Protein AF-A0A3Q9FS59-F1 (afdb_monomer_lite)

Structure (mmCIF, N/CA/C/O backbone):
data_AF-A0A3Q9FS59-F1
#
_entry.id   AF-A0A3Q9FS59-F1
#
loop_
_atom_site.group_PDB
_atom_site.id
_atom_site.type_symbol
_atom_site.label_atom_id
_atom_site.label_alt_id
_atom_site.label_comp_id
_atom_site.label_asym_id
_atom_site.label_entity_id
_atom_site.label_seq_id
_atom_site.pdbx_PDB_ins_code
_atom_site.Cartn_x
_atom_site.Cartn_y
_atom_site.Cartn_z
_atom_site.occupancy
_atom_site.B_iso_or_equiv
_atom_site.auth_seq_id
_atom_site.auth_comp_id
_atom_site.auth_asym_id
_atom_site.auth_atom_id
_atom_site.pdbx_PDB_model_num
ATOM 1 N N . MET A 1 1 ? 11.703 2.596 -19.951 1.00 87.88 1 MET A N 1
ATOM 2 C CA . MET A 1 1 ? 10.574 1.692 -19.677 1.00 87.88 1 MET A CA 1
ATOM 3 C C . MET A 1 1 ? 9.688 2.228 -18.560 1.00 87.88 1 MET A C 1
ATOM 5 O O . MET A 1 1 ? 10.182 2.861 -17.625 1.00 87.88 1 MET A O 1
ATOM 9 N N . LEU A 1 2 ? 8.379 2.002 -18.688 1.00 93.12 2 LEU A N 1
ATOM 10 C CA . LEU A 1 2 ? 7.389 2.261 -17.644 1.00 93.12 2 LEU A CA 1
ATOM 11 C C . LEU A 1 2 ? 7.151 0.981 -16.842 1.00 93.12 2 LEU A C 1
ATOM 13 O O . LEU A 1 2 ? 7.122 -0.116 -17.397 1.00 93.12 2 LEU A O 1
ATOM 17 N N . TYR A 1 3 ? 6.966 1.135 -15.539 1.00 94.44 3 TYR A N 1
ATOM 18 C CA . TYR A 1 3 ? 6.683 0.052 -14.611 1.00 94.44 3 TYR A CA 1
ATOM 19 C C . TYR A 1 3 ? 5.550 0.453 -13.678 1.00 94.44 3 TYR A C 1
ATOM 21 O O . TYR A 1 3 ? 5.513 1.589 -13.206 1.00 94.44 3 TYR A O 1
ATOM 29 N N . GLY A 1 4 ? 4.645 -0.472 -13.385 1.00 95.19 4 GLY A N 1
ATOM 30 C CA . GLY A 1 4 ? 3.735 -0.353 -12.254 1.00 95.19 4 GLY A CA 1
ATOM 31 C C . GLY A 1 4 ? 4.301 -1.137 -11.081 1.00 95.19 4 GLY A C 1
ATOM 32 O O . GLY A 1 4 ? 4.468 -2.347 -11.187 1.00 95.19 4 GLY A O 1
ATOM 33 N N . VAL A 1 5 ? 4.609 -0.457 -9.977 1.00 97.56 5 VAL A N 1
ATOM 34 C CA . VAL A 1 5 ? 5.099 -1.091 -8.746 1.00 97.56 5 VAL A CA 1
ATOM 35 C C . VAL A 1 5 ? 3.990 -1.106 -7.711 1.00 97.56 5 VAL A C 1
ATOM 37 O O . VAL A 1 5 ? 3.460 -0.057 -7.338 1.00 97.56 5 VAL A O 1
ATOM 40 N N . LYS A 1 6 ? 3.640 -2.299 -7.242 1.00 97.38 6 LYS A N 1
ATOM 41 C CA . LYS A 1 6 ? 2.613 -2.522 -6.236 1.00 97.38 6 LYS A CA 1
ATOM 42 C C . LYS A 1 6 ? 3.213 -2.401 -4.837 1.00 97.38 6 LYS A C 1
ATOM 44 O O . LYS A 1 6 ? 4.045 -3.207 -4.432 1.00 97.38 6 LYS A O 1
ATOM 49 N N . ASN A 1 7 ? 2.735 -1.421 -4.089 1.00 98.00 7 ASN A N 1
ATOM 50 C CA . ASN A 1 7 ? 3.149 -1.095 -2.735 1.00 98.00 7 ASN A CA 1
ATOM 51 C C . ASN A 1 7 ? 2.047 -1.446 -1.740 1.00 98.00 7 ASN A C 1
ATOM 53 O O . ASN A 1 7 ? 0.868 -1.198 -2.000 1.00 98.00 7 ASN A O 1
ATOM 57 N N . ILE A 1 8 ? 2.450 -1.958 -0.582 1.00 98.31 8 ILE A N 1
ATOM 58 C CA . ILE A 1 8 ? 1.574 -2.197 0.557 1.00 98.31 8 ILE A CA 1
ATOM 59 C C . ILE A 1 8 ? 1.854 -1.163 1.639 1.00 98.31 8 ILE A C 1
ATOM 61 O O . ILE A 1 8 ? 2.993 -0.984 2.080 1.00 98.31 8 ILE A O 1
ATOM 65 N N . TYR A 1 9 ? 0.790 -0.531 2.120 1.00 98.44 9 TYR A N 1
ATOM 66 C CA . TYR A 1 9 ? 0.836 0.385 3.252 1.00 98.44 9 TYR A CA 1
ATOM 67 C C . TYR A 1 9 ? -0.053 -0.108 4.382 1.00 98.44 9 TYR A C 1
ATOM 69 O O . TYR A 1 9 ? -1.061 -0.774 4.155 1.00 98.44 9 TYR A O 1
ATOM 77 N N . ARG A 1 10 ? 0.304 0.250 5.615 1.00 98.19 10 ARG A N 1
ATOM 78 C CA . ARG A 1 10 ? -0.504 0.010 6.809 1.00 98.19 10 ARG A CA 1
ATOM 79 C C . ARG A 1 10 ? -0.993 1.321 7.387 1.00 98.19 10 ARG A C 1
ATOM 81 O O . ARG A 1 10 ? -0.206 2.243 7.601 1.00 98.19 10 ARG A O 1
ATOM 88 N N . PHE A 1 11 ? -2.267 1.324 7.746 1.00 97.69 11 PHE A N 1
ATOM 89 C CA . PHE A 1 11 ? -2.887 2.328 8.590 1.00 97.69 11 PHE A CA 1
ATOM 90 C C . PHE A 1 11 ? -3.071 1.744 9.986 1.00 97.69 11 PHE A C 1
ATOM 92 O O . PHE A 1 11 ? -3.708 0.703 10.163 1.00 97.69 11 PHE A O 1
ATOM 99 N N . SER A 1 12 ? -2.506 2.415 10.984 1.00 96.06 12 SER A N 1
ATOM 100 C CA . SER A 1 12 ? -2.705 2.083 12.396 1.00 96.06 12 SER A CA 1
ATOM 101 C C . SER A 1 12 ? -3.144 3.313 13.170 1.00 96.06 12 SER A C 1
ATOM 103 O O . SER A 1 12 ? -2.565 4.386 12.992 1.00 96.06 12 SER A O 1
ATOM 105 N N . VAL A 1 13 ? -4.130 3.139 14.045 1.00 97.12 13 VAL A N 1
ATOM 106 C CA . VAL A 1 13 ? -4.660 4.203 14.901 1.00 97.12 13 VAL A CA 1
ATOM 107 C C . VAL A 1 13 ? -4.091 4.061 16.312 1.00 97.12 13 VAL A C 1
ATOM 109 O O . VAL A 1 13 ? -4.099 2.973 16.884 1.00 97.12 13 VAL A O 1
ATOM 112 N N . GLU A 1 14 ? -3.596 5.161 16.870 1.00 95.25 14 GLU A N 1
ATOM 113 C CA . GLU A 1 14 ? -3.051 5.252 18.223 1.00 95.25 14 GLU A CA 1
ATOM 114 C C . GLU A 1 14 ? -3.791 6.315 19.045 1.00 95.25 14 GLU A C 1
ATOM 116 O O . GLU A 1 14 ? -4.198 7.359 18.529 1.00 95.25 14 GLU A O 1
ATOM 121 N N . GLY A 1 15 ? -3.904 6.065 20.351 1.00 94.81 15 GLY A N 1
ATOM 122 C CA . GLY A 1 15 ? -4.593 6.942 21.297 1.00 94.81 15 GLY A CA 1
ATOM 123 C C . GLY A 1 15 ? -6.061 6.574 21.508 1.00 94.81 15 GLY A C 1
ATOM 124 O O . GLY A 1 15 ? -6.640 5.771 20.776 1.00 94.81 15 GLY A O 1
ATOM 125 N N . GLU A 1 16 ? -6.659 7.160 22.541 1.00 95.44 16 GLU A N 1
ATOM 126 C CA . GLU A 1 16 ? -8.083 6.998 22.841 1.00 95.44 16 GLU A CA 1
ATOM 127 C C . GLU A 1 16 ? -8.916 7.981 22.005 1.00 95.44 16 GLU A C 1
ATOM 129 O O . GLU A 1 16 ? -8.499 9.131 21.845 1.00 95.44 16 GLU A O 1
ATOM 134 N N . PRO A 1 17 ? -10.083 7.567 21.480 1.00 96.81 17 PRO A N 1
ATOM 135 C CA . PRO A 1 17 ? -10.976 8.475 20.773 1.00 96.81 17 PRO A CA 1
ATOM 136 C C . PRO A 1 17 ? -11.600 9.498 21.727 1.00 96.81 17 PRO A C 1
ATOM 138 O O . PRO A 1 17 ? -11.886 9.205 22.895 1.00 96.81 17 PRO A O 1
ATOM 141 N N . ASP A 1 18 ? -11.904 10.683 21.206 1.00 97.12 18 ASP A N 1
ATOM 142 C CA . ASP A 1 18 ? -12.794 11.614 21.888 1.00 97.12 18 ASP A CA 1
ATOM 143 C C . ASP A 1 18 ? -14.205 11.013 21.949 1.00 97.12 18 ASP A C 1
ATOM 145 O O . ASP A 1 18 ? -14.869 10.807 20.932 1.00 97.12 18 ASP A O 1
ATOM 149 N N . LYS A 1 19 ? -14.684 10.752 23.170 1.00 95.56 19 LYS A N 1
ATOM 150 C CA . LYS A 1 19 ? -15.990 10.126 23.426 1.00 95.56 19 LYS A CA 1
ATOM 151 C C . LYS A 1 19 ? -17.170 10.927 22.882 1.00 95.56 19 LYS A C 1
ATOM 153 O O . LYS A 1 19 ? -18.240 10.356 22.706 1.00 95.56 19 LYS A O 1
ATOM 158 N N .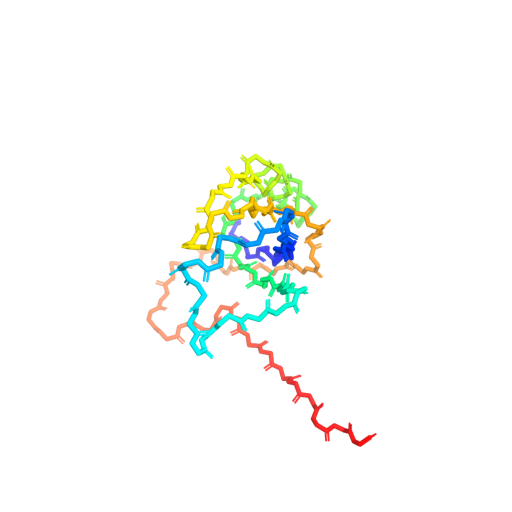 THR A 1 20 ? -16.996 12.226 22.657 1.00 97.38 20 THR A N 1
ATOM 159 C CA . THR A 1 20 ? -18.036 13.098 22.099 1.00 97.38 20 THR A CA 1
ATOM 160 C C . THR A 1 20 ? -18.123 13.023 20.575 1.00 97.38 20 THR A C 1
ATOM 162 O O . THR A 1 20 ? -19.143 13.415 20.016 1.00 97.38 20 THR A O 1
ATOM 165 N N . LEU A 1 21 ? -17.086 12.489 19.918 1.00 96.38 21 LEU A N 1
ATOM 166 C CA . LEU A 1 21 ? -16.988 12.348 18.462 1.00 96.38 21 LEU A CA 1
ATOM 167 C C . LEU A 1 21 ? -17.329 10.931 17.975 1.00 96.38 21 LEU A C 1
ATOM 169 O O . LEU A 1 21 ? -17.382 10.697 16.772 1.00 96.38 21 LEU A O 1
ATOM 173 N N . ILE A 1 22 ? -17.543 9.979 18.890 1.00 96.44 22 ILE A N 1
ATOM 174 C CA . ILE A 1 22 ? -17.885 8.593 18.548 1.00 96.44 22 ILE A CA 1
ATOM 175 C C . ILE A 1 22 ? -19.292 8.533 17.946 1.00 96.44 22 ILE A C 1
ATOM 177 O O . ILE A 1 22 ? -20.263 8.975 18.562 1.00 96.44 22 ILE A O 1
ATOM 181 N N . ASP A 1 23 ? -19.397 7.901 16.780 1.00 96.19 23 ASP A N 1
ATOM 182 C CA . ASP A 1 23 ? -20.653 7.628 16.087 1.00 96.19 23 ASP A CA 1
ATOM 183 C C . ASP A 1 23 ? -20.773 6.140 15.693 1.00 96.19 23 ASP A C 1
ATOM 185 O O . ASP A 1 23 ? -20.033 5.281 16.182 1.00 96.19 23 ASP A O 1
ATOM 189 N N . SER A 1 24 ? -21.737 5.811 14.827 1.00 96.38 24 SER A N 1
ATOM 190 C CA . SER A 1 24 ? -21.987 4.438 14.369 1.00 96.38 24 SER A CA 1
ATOM 191 C C . SER A 1 24 ? -20.886 3.842 13.484 1.00 96.38 24 SER A C 1
ATOM 193 O O . SER A 1 24 ? -20.902 2.636 13.261 1.00 96.38 24 SER A O 1
ATOM 195 N N . ASN A 1 25 ? -19.968 4.659 12.963 1.00 95.00 25 ASN A N 1
ATOM 196 C CA . ASN A 1 25 ? -18.868 4.246 12.089 1.00 95.00 25 ASN A CA 1
ATOM 197 C C . ASN A 1 25 ? -17.551 4.049 12.857 1.00 95.00 25 ASN A C 1
ATOM 199 O O . ASN A 1 25 ? -16.522 3.746 12.253 1.00 95.00 25 ASN A O 1
ATOM 203 N N . TYR A 1 26 ? -17.542 4.265 14.175 1.00 95.25 26 TYR A N 1
ATOM 204 C CA . TYR A 1 26 ? -16.347 4.063 14.984 1.00 95.25 26 TYR A CA 1
ATOM 205 C C . TYR A 1 26 ? -16.021 2.572 15.127 1.00 95.25 26 TYR A C 1
ATOM 207 O O . TYR A 1 26 ? -16.794 1.793 15.690 1.00 95.25 26 TYR A O 1
ATOM 215 N N . GLU A 1 27 ? -14.817 2.194 14.703 1.00 93.31 27 GLU A N 1
ATOM 216 C CA . GLU A 1 27 ? -14.279 0.849 14.873 1.00 93.31 27 GLU A CA 1
ATOM 217 C C . GLU A 1 27 ? -13.126 0.847 15.878 1.00 93.31 27 GLU A C 1
ATOM 219 O O . GLU A 1 27 ? -12.074 1.466 15.690 1.00 93.31 27 GLU A O 1
ATOM 224 N N . LYS A 1 28 ? -13.303 0.102 16.973 1.00 90.88 28 LYS A N 1
ATOM 225 C CA . LYS A 1 28 ? -12.248 -0.068 17.971 1.00 90.88 28 LYS A CA 1
ATOM 226 C C . LYS A 1 28 ? -11.095 -0.885 17.385 1.00 90.88 28 LYS A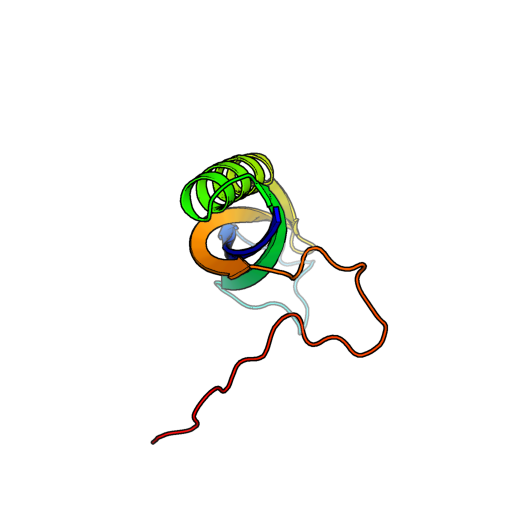 C 1
ATOM 228 O O . LYS A 1 28 ? -11.318 -1.950 16.819 1.00 90.88 28 LYS A O 1
ATOM 233 N N . ASN A 1 29 ? -9.861 -0.444 17.639 1.00 87.75 29 ASN A N 1
ATOM 234 C CA . ASN A 1 29 ? -8.629 -1.080 17.154 1.00 87.75 29 ASN A CA 1
ATOM 235 C C . ASN A 1 29 ? -8.550 -1.160 15.619 1.00 87.75 29 ASN A C 1
ATOM 237 O O . ASN A 1 29 ? -7.964 -2.108 15.093 1.00 87.75 29 ASN A O 1
ATOM 241 N N . TYR A 1 30 ? -9.129 -0.177 14.922 1.00 92.06 30 TYR A N 1
ATOM 242 C CA . TYR A 1 30 ? -9.100 -0.110 13.466 1.00 92.06 30 TYR A CA 1
ATOM 243 C C . TYR A 1 30 ? -7.676 -0.254 12.914 1.00 92.06 30 TYR A C 1
ATOM 245 O O . TYR A 1 30 ? -6.736 0.425 13.347 1.00 92.06 30 TYR A O 1
ATOM 253 N N . GLN A 1 31 ? -7.536 -1.143 11.935 1.00 94.19 31 GLN A N 1
ATOM 254 C CA . GLN A 1 31 ? -6.340 -1.311 11.125 1.00 94.19 31 GLN A CA 1
ATOM 255 C C . GLN A 1 31 ? -6.766 -1.583 9.694 1.00 94.19 31 GLN A C 1
ATOM 257 O O . GLN A 1 31 ? -7.706 -2.338 9.455 1.00 94.19 31 GLN A O 1
ATOM 262 N N . ALA A 1 32 ? -6.030 -1.011 8.753 1.00 95.94 32 ALA A N 1
ATOM 263 C CA . ALA A 1 32 ? -6.249 -1.260 7.341 1.00 95.94 32 ALA A CA 1
ATOM 264 C C . ALA A 1 32 ? -4.922 -1.418 6.611 1.00 95.94 32 ALA A C 1
ATOM 266 O O . ALA A 1 32 ? -3.886 -0.903 7.044 1.00 95.94 32 ALA A O 1
ATOM 267 N N . PHE A 1 33 ? -4.990 -2.127 5.492 1.00 96.50 33 PHE A N 1
ATOM 268 C CA . PHE A 1 33 ? -3.904 -2.242 4.538 1.00 96.50 33 PHE A CA 1
ATOM 269 C C . PHE A 1 33 ? -4.380 -1.685 3.206 1.00 96.50 33 PHE A C 1
ATOM 271 O O . PHE A 1 33 ? -5.497 -1.973 2.777 1.00 96.50 33 PHE A O 1
ATOM 278 N N . GLU A 1 34 ? -3.533 -0.890 2.574 1.00 96.56 34 GLU A N 1
ATOM 279 C CA . GLU A 1 34 ? -3.763 -0.377 1.230 1.00 96.56 34 GLU A CA 1
ATOM 280 C C . GLU A 1 34 ? -2.806 -1.074 0.271 1.00 96.56 34 GLU A C 1
ATOM 282 O O . GLU A 1 34 ? -1.599 -1.111 0.514 1.00 96.56 34 GLU A O 1
ATOM 287 N N . GLU A 1 35 ? -3.359 -1.604 -0.818 1.00 95.44 35 GLU A N 1
ATOM 288 C CA . GLU A 1 35 ? -2.605 -1.982 -2.008 1.00 95.44 35 GLU A CA 1
ATOM 289 C C . GLU A 1 35 ? -2.672 -0.814 -2.996 1.00 95.44 35 GLU A C 1
ATOM 291 O O . GLU A 1 35 ? -3.757 -0.404 -3.407 1.00 95.44 35 GLU A O 1
ATOM 296 N N . SER A 1 36 ? -1.513 -0.278 -3.370 1.00 95.38 36 SER A N 1
ATOM 297 C CA . SER A 1 36 ? -1.397 0.867 -4.272 1.00 95.38 36 SER A CA 1
ATOM 298 C C . SER A 1 36 ? -0.426 0.556 -5.400 1.00 95.38 36 SER A C 1
ATOM 300 O O . SER A 1 36 ? 0.642 -0.003 -5.169 1.00 95.38 36 SER A O 1
ATOM 302 N N . ILE A 1 37 ? -0.765 0.942 -6.625 1.00 95.94 37 ILE A N 1
ATOM 303 C CA . ILE A 1 37 ? 0.098 0.780 -7.795 1.00 95.94 37 ILE A CA 1
ATOM 304 C C . ILE A 1 37 ? 0.692 2.138 -8.160 1.00 95.94 37 ILE A C 1
ATOM 306 O O . ILE A 1 37 ? -0.028 3.080 -8.488 1.00 95.94 37 ILE A O 1
ATOM 310 N N . MET A 1 38 ? 2.020 2.226 -8.141 1.00 96.00 38 MET A N 1
ATOM 311 C CA . MET A 1 38 ? 2.771 3.423 -8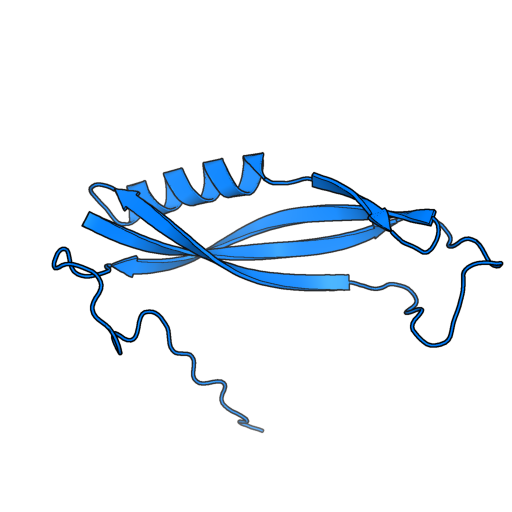.499 1.00 96.00 38 MET A CA 1
ATOM 312 C C . MET A 1 38 ? 3.398 3.278 -9.883 1.00 96.00 38 MET A C 1
ATOM 314 O O . MET A 1 38 ? 4.173 2.356 -10.122 1.00 96.00 38 MET A O 1
ATOM 318 N N . LEU A 1 39 ? 3.139 4.244 -10.765 1.00 94.56 39 LEU A N 1
ATOM 319 C CA . LEU A 1 39 ? 3.855 4.357 -12.032 1.00 94.56 39 LEU A CA 1
ATOM 320 C C . LEU A 1 39 ? 5.291 4.854 -11.800 1.00 94.56 39 LEU A C 1
ATOM 322 O O . LEU A 1 39 ? 5.519 5.905 -11.189 1.00 94.56 39 LEU A O 1
ATOM 326 N N . VAL A 1 40 ? 6.262 4.117 -12.327 1.00 95.56 40 VAL A N 1
ATOM 327 C CA . VAL A 1 40 ? 7.694 4.391 -12.217 1.00 95.56 40 VAL A CA 1
ATOM 328 C C . VAL A 1 40 ? 8.344 4.320 -13.594 1.00 95.56 40 VAL A C 1
ATOM 330 O O . VAL A 1 40 ? 8.087 3.411 -14.374 1.00 95.56 40 VAL A O 1
ATOM 333 N N . ILE A 1 41 ? 9.216 5.283 -13.890 1.00 94.81 41 ILE A N 1
ATOM 334 C CA . ILE A 1 41 ? 10.104 5.232 -15.055 1.00 94.81 41 ILE A CA 1
ATOM 335 C C . ILE A 1 41 ? 11.455 4.710 -14.571 1.00 94.81 41 ILE A C 1
ATOM 337 O O . ILE A 1 41 ? 12.057 5.315 -13.681 1.00 94.81 41 ILE A O 1
ATOM 341 N N . ALA A 1 42 ? 11.919 3.606 -15.152 1.00 95.75 42 ALA A N 1
ATOM 342 C CA . ALA A 1 42 ? 13.197 2.984 -14.820 1.00 95.75 42 ALA A CA 1
ATOM 343 C C . ALA A 1 42 ? 13.798 2.249 -16.033 1.00 95.75 42 ALA A C 1
ATOM 345 O O . ALA A 1 42 ? 13.165 2.115 -17.087 1.00 95.75 42 ALA A O 1
ATOM 346 N N . ASP A 1 43 ? 15.041 1.802 -15.882 1.00 95.00 43 ASP A N 1
ATOM 347 C CA . ASP A 1 43 ? 15.796 0.993 -16.843 1.00 95.00 43 ASP A CA 1
ATOM 348 C C . ASP A 1 43 ? 15.807 -0.508 -16.500 1.00 95.00 43 ASP A C 1
ATOM 350 O O . ASP A 1 43 ? 16.197 -1.317 -17.340 1.00 95.00 43 ASP A O 1
ATOM 354 N N . SER A 1 44 ? 15.338 -0.895 -15.310 1.00 96.31 44 SER A N 1
ATOM 355 C CA . SER A 1 44 ? 15.138 -2.290 -14.908 1.00 96.31 44 SER A CA 1
ATOM 356 C C . SER A 1 44 ? 14.031 -2.430 -13.854 1.00 96.31 44 SER A C 1
ATOM 358 O O . SER A 1 44 ? 13.602 -1.441 -13.251 1.00 96.31 44 SER A O 1
ATOM 360 N N . PHE A 1 45 ? 13.582 -3.667 -13.605 1.00 96.81 45 PHE A N 1
ATOM 361 C CA . PHE A 1 45 ? 12.631 -3.974 -12.529 1.00 96.81 45 PHE A CA 1
ATOM 362 C C . PHE A 1 45 ? 13.207 -3.631 -11.152 1.00 96.81 45 PHE A C 1
ATOM 364 O O . PHE A 1 45 ? 12.526 -3.015 -10.338 1.00 96.81 45 PHE A O 1
ATOM 371 N N . GLU A 1 46 ? 14.472 -3.976 -10.905 1.00 97.75 46 GLU A N 1
ATOM 372 C CA . GLU A 1 46 ? 15.181 -3.683 -9.655 1.00 97.75 46 GLU A CA 1
ATOM 373 C C . GLU A 1 46 ? 15.210 -2.177 -9.403 1.00 97.75 46 GLU A C 1
ATOM 375 O O . GLU A 1 46 ? 14.860 -1.709 -8.320 1.00 97.75 46 GLU A O 1
ATOM 380 N N . ARG A 1 47 ? 15.539 -1.393 -10.437 1.00 98.06 47 ARG A N 1
ATOM 381 C CA . ARG A 1 47 ? 15.553 0.060 -10.314 1.00 98.06 47 ARG A CA 1
ATOM 382 C C . ARG A 1 47 ? 14.153 0.636 -10.103 1.00 98.06 47 ARG A C 1
ATOM 384 O O . ARG A 1 47 ? 14.006 1.628 -9.385 1.00 98.06 47 ARG A O 1
ATOM 391 N N . ALA A 1 48 ? 13.125 0.028 -10.696 1.00 98.00 48 ALA A N 1
ATOM 392 C CA . ALA A 1 48 ? 11.739 0.422 -10.466 1.00 98.00 48 ALA A CA 1
ATOM 393 C C . ALA A 1 48 ? 11.330 0.223 -8.998 1.00 98.00 48 ALA A C 1
ATOM 395 O O . ALA A 1 48 ? 10.770 1.151 -8.408 1.00 98.00 48 ALA A O 1
ATOM 396 N N . TYR A 1 49 ? 11.674 -0.923 -8.398 1.00 98.38 49 TYR A N 1
ATOM 397 C CA . TYR A 1 49 ? 11.467 -1.187 -6.970 1.00 98.38 49 TYR A CA 1
ATOM 398 C C . TYR A 1 49 ? 12.172 -0.150 -6.096 1.00 98.38 49 TYR A C 1
ATOM 400 O O . TYR A 1 49 ? 11.517 0.530 -5.313 1.00 98.38 49 TYR A O 1
ATOM 408 N N . GLU A 1 50 ? 13.474 0.070 -6.295 1.00 98.31 50 GLU A N 1
ATOM 409 C CA . GLU A 1 50 ? 14.241 1.043 -5.503 1.00 98.31 50 GLU A CA 1
ATOM 410 C C . GLU A 1 50 ? 13.618 2.449 -5.531 1.00 98.31 50 GLU A C 1
ATOM 412 O O . GLU A 1 50 ? 13.541 3.143 -4.512 1.00 98.31 50 GLU A O 1
ATOM 417 N N . ILE A 1 51 ? 13.173 2.896 -6.711 1.00 98.50 51 ILE A N 1
ATOM 418 C CA . ILE A 1 51 ? 12.527 4.201 -6.871 1.00 98.50 51 ILE A CA 1
ATOM 419 C C . ILE A 1 51 ? 11.165 4.221 -6.168 1.00 98.50 51 ILE A C 1
ATOM 421 O O . ILE A 1 51 ? 10.846 5.216 -5.507 1.00 98.50 51 ILE A O 1
ATOM 425 N N . ALA A 1 52 ? 10.361 3.167 -6.323 1.00 98.38 52 ALA A N 1
ATOM 426 C CA . ALA A 1 52 ? 9.045 3.059 -5.705 1.00 98.38 52 ALA A CA 1
ATOM 427 C C . ALA A 1 52 ? 9.139 3.055 -4.180 1.00 98.38 52 ALA A C 1
ATOM 429 O O . ALA A 1 52 ? 8.490 3.879 -3.543 1.00 98.38 52 ALA A O 1
ATOM 430 N N . GLU A 1 53 ? 9.995 2.214 -3.603 1.00 98.44 53 GLU A N 1
ATOM 431 C CA . GLU A 1 53 ? 10.203 2.110 -2.158 1.00 98.44 53 GLU A CA 1
ATOM 432 C C . GLU A 1 53 ? 10.693 3.431 -1.566 1.00 98.44 53 GLU A C 1
ATOM 434 O O . GLU A 1 53 ? 10.178 3.897 -0.547 1.00 98.44 53 GLU A O 1
ATOM 439 N N . LEU A 1 54 ? 11.642 4.102 -2.231 1.00 98.50 54 LEU A N 1
ATOM 440 C CA . LEU A 1 54 ? 12.126 5.411 -1.795 1.00 98.50 54 LEU A CA 1
ATOM 441 C C . LEU A 1 54 ? 11.002 6.455 -1.779 1.00 98.50 54 LEU A C 1
ATOM 443 O O . LEU A 1 54 ? 10.938 7.284 -0.867 1.00 98.50 54 LEU A O 1
ATOM 447 N N . LYS A 1 55 ? 10.132 6.451 -2.794 1.00 98.44 55 LYS A N 1
ATOM 448 C CA . LYS A 1 55 ? 8.974 7.352 -2.859 1.00 98.44 55 LYS A CA 1
ATOM 449 C C . LYS A 1 55 ? 7.919 6.983 -1.817 1.00 98.44 55 LYS A C 1
ATOM 451 O O . LYS A 1 55 ? 7.427 7.878 -1.138 1.00 98.44 55 LYS A O 1
ATOM 456 N N . ALA A 1 56 ? 7.625 5.698 -1.652 1.00 98.06 56 ALA A N 1
ATOM 457 C CA . ALA A 1 56 ? 6.665 5.179 -0.687 1.00 98.06 56 ALA A CA 1
ATOM 458 C C . ALA A 1 56 ? 7.080 5.512 0.752 1.00 98.06 56 ALA A C 1
ATOM 460 O O . ALA A 1 56 ? 6.275 6.025 1.525 1.00 98.06 56 ALA A O 1
ATOM 461 N N . LYS A 1 57 ? 8.367 5.341 1.088 1.00 98.19 57 LYS A N 1
ATOM 462 C CA . LYS A 1 57 ? 8.931 5.753 2.381 1.00 98.19 57 LYS A CA 1
ATOM 463 C C . LYS A 1 57 ? 8.832 7.255 2.629 1.00 98.19 57 LYS A C 1
ATOM 465 O O . LYS A 1 57 ? 8.555 7.668 3.748 1.00 98.19 57 LYS A O 1
ATOM 470 N N . LYS A 1 58 ? 9.035 8.082 1.601 1.00 98.19 58 LYS A N 1
ATOM 471 C CA . LYS A 1 58 ? 8.874 9.543 1.712 1.00 98.19 58 LYS A CA 1
ATOM 472 C C . LYS A 1 58 ? 7.416 9.985 1.833 1.00 98.19 58 LYS A C 1
ATOM 474 O O . LYS A 1 58 ? 7.179 11.087 2.312 1.00 98.19 58 LYS A O 1
ATOM 479 N N . ALA A 1 59 ? 6.480 9.163 1.369 1.00 96.56 59 ALA A N 1
ATOM 480 C CA . ALA A 1 59 ? 5.048 9.422 1.446 1.00 96.56 59 ALA A CA 1
ATOM 481 C C . ALA A 1 59 ? 4.423 8.966 2.774 1.00 96.56 59 AL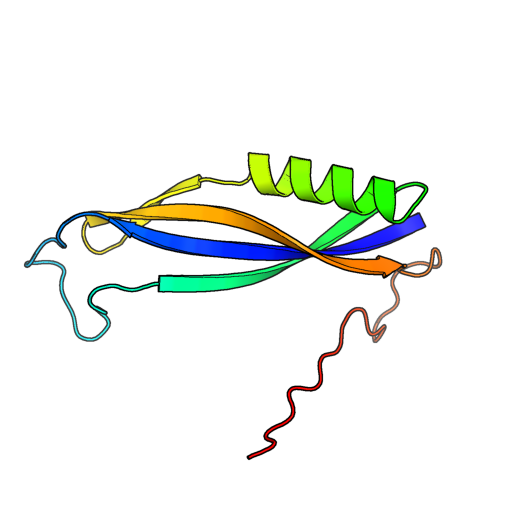A A C 1
ATOM 483 O O . ALA A 1 59 ? 3.248 9.241 3.001 1.00 96.56 59 ALA A O 1
ATOM 484 N N . GLU A 1 60 ? 5.169 8.269 3.642 1.00 98.12 60 GLU A N 1
ATOM 485 C CA . GLU A 1 60 ? 4.699 7.946 4.990 1.00 98.12 60 GLU A CA 1
ATOM 486 C C . GLU A 1 60 ? 4.284 9.218 5.732 1.00 98.12 60 GLU A C 1
ATOM 488 O O . GLU A 1 60 ? 4.998 10.221 5.716 1.00 98.12 60 GLU A O 1
ATOM 493 N N . ASP A 1 61 ? 3.147 9.164 6.422 1.00 98.19 61 ASP A N 1
ATOM 494 C CA . ASP A 1 61 ? 2.578 10.350 7.056 1.00 98.19 61 ASP A CA 1
ATOM 495 C C . ASP A 1 61 ? 1.880 10.026 8.379 1.00 98.19 61 ASP A C 1
ATOM 497 O O . ASP A 1 61 ? 1.619 8.867 8.722 1.00 98.19 61 ASP A O 1
ATOM 501 N N . THR A 1 62 ? 1.647 11.055 9.182 1.00 98.31 62 THR A N 1
ATOM 502 C CA . THR A 1 62 ? 0.942 10.974 10.457 1.00 98.31 62 THR A CA 1
ATOM 503 C C . THR A 1 62 ? -0.051 12.118 10.549 1.00 98.31 62 THR A C 1
ATOM 505 O O . THR A 1 62 ? 0.340 13.280 10.506 1.00 98.31 62 THR A O 1
ATOM 508 N N . TYR A 1 63 ? -1.327 11.796 10.732 1.00 97.69 63 TYR A N 1
ATOM 509 C CA . TYR A 1 63 ? -2.397 12.789 10.787 1.00 97.69 63 TYR A CA 1
ATOM 510 C C . TYR A 1 63 ? -3.421 12.443 11.866 1.00 97.69 63 TYR A C 1
ATOM 512 O O . TYR A 1 63 ? -3.442 11.330 12.388 1.00 97.69 63 TYR A O 1
ATOM 520 N N . THR A 1 64 ? -4.281 13.398 12.207 1.00 97.88 64 THR A N 1
ATOM 521 C CA . THR A 1 64 ? -5.365 13.196 13.175 1.00 97.88 64 THR A CA 1
ATOM 522 C C . THR A 1 64 ? -6.655 12.825 12.447 1.00 97.88 64 THR A C 1
ATOM 524 O O . THR A 1 64 ? -7.045 13.518 11.507 1.00 97.88 64 THR A O 1
ATOM 527 N N . ASN A 1 65 ? -7.327 11.746 12.856 1.00 96.50 65 ASN A N 1
ATOM 528 C CA . ASN A 1 65 ? -8.631 11.368 12.296 1.00 96.50 65 ASN A CA 1
ATOM 529 C C . ASN A 1 65 ? -9.794 12.172 12.910 1.00 96.50 65 ASN A C 1
ATOM 531 O O . ASN A 1 65 ? -9.617 12.976 13.826 1.00 96.50 65 ASN A O 1
ATOM 535 N N . CYS A 1 66 ? -11.014 11.916 12.429 1.00 96.50 66 CYS A N 1
ATOM 536 C CA . CYS A 1 66 ? -12.239 12.554 12.919 1.00 96.50 66 CYS A CA 1
ATOM 537 C C . CYS A 1 66 ? -12.575 12.255 14.391 1.00 96.50 66 CYS A C 1
ATOM 539 O O . CYS A 1 66 ? -13.378 12.977 14.971 1.00 96.50 66 CYS A O 1
ATOM 541 N N . TYR A 1 67 ? -11.955 11.244 15.004 1.00 97.69 67 TYR A N 1
ATOM 542 C CA . TYR A 1 67 ? -12.144 10.884 16.413 1.00 97.69 67 TYR A CA 1
ATOM 543 C C . TYR A 1 67 ? -11.060 11.474 17.326 1.00 97.69 67 TYR A C 1
ATOM 545 O O . TYR A 1 67 ? -10.974 11.107 18.498 1.00 97.69 67 TYR A O 1
ATOM 553 N N . GLY A 1 68 ? -10.207 12.361 16.801 1.00 97.06 68 GLY A N 1
ATOM 554 C CA . GLY A 1 68 ? -9.111 12.976 17.553 1.00 97.06 68 GLY A CA 1
ATOM 555 C C . GLY A 1 68 ? -7.915 12.049 17.793 1.00 97.06 68 GLY A C 1
ATOM 556 O O . GLY A 1 68 ? -7.037 12.384 18.584 1.00 97.06 68 GLY A O 1
ATOM 557 N N . GLN A 1 69 ? -7.861 10.895 17.123 1.00 97.50 69 GLN A N 1
ATOM 558 C CA . GLN A 1 69 ? -6.784 9.918 17.274 1.00 97.50 69 GLN A CA 1
ATOM 559 C C . GLN A 1 69 ? -5.697 10.118 16.221 1.00 97.50 69 GLN A C 1
ATOM 561 O O . GLN A 1 69 ? -5.954 10.602 15.117 1.00 97.50 69 GLN A O 1
ATOM 566 N N . THR A 1 70 ? -4.487 9.671 16.541 1.00 97.94 70 THR A N 1
ATOM 567 C CA . THR A 1 70 ? -3.351 9.713 15.620 1.00 97.94 70 THR A CA 1
ATOM 568 C C . THR A 1 70 ? -3.402 8.512 14.686 1.00 97.94 70 THR A C 1
ATOM 570 O O . THR A 1 70 ? -3.341 7.369 15.134 1.00 97.94 70 THR A O 1
ATOM 573 N N . VAL A 1 71 ? -3.449 8.754 13.382 1.00 97.94 71 VAL A N 1
ATOM 574 C CA . VAL A 1 71 ? -3.302 7.732 12.345 1.00 97.94 71 VAL A CA 1
ATOM 575 C C . VAL A 1 71 ? -1.883 7.773 11.809 1.00 97.94 71 VAL A C 1
ATOM 577 O O . VAL A 1 71 ? -1.388 8.827 11.411 1.00 97.94 71 VAL A O 1
ATOM 580 N N . LYS A 1 72 ? -1.229 6.613 11.771 1.00 98.06 72 LYS A N 1
ATOM 581 C CA . LYS A 1 72 ? 0.059 6.421 11.102 1.00 98.06 72 LYS A CA 1
ATOM 582 C C . LYS A 1 72 ? -0.159 5.669 9.801 1.00 98.06 72 LYS A C 1
ATOM 584 O O . LYS A 1 72 ? -0.675 4.554 9.823 1.00 98.06 72 LYS A O 1
ATOM 589 N N . TYR A 1 73 ? 0.280 6.274 8.706 1.00 97.56 73 TYR A N 1
ATOM 590 C CA . TYR A 1 73 ? 0.367 5.677 7.380 1.00 97.56 73 TYR A CA 1
ATOM 591 C C . TYR A 1 73 ? 1.824 5.292 7.117 1.00 97.56 73 TYR A C 1
ATOM 593 O O . TYR A 1 73 ? 2.706 6.157 7.086 1.00 97.56 73 TYR A O 1
ATOM 601 N N . ARG A 1 74 ? 2.112 3.990 7.031 1.00 98.31 74 ARG A N 1
ATOM 602 C CA . ARG A 1 74 ? 3.484 3.470 6.925 1.00 98.31 74 ARG A CA 1
ATOM 603 C C . ARG A 1 74 ? 3.617 2.498 5.769 1.00 98.31 74 ARG A C 1
ATOM 605 O O . ARG A 1 74 ? 2.784 1.610 5.614 1.00 98.31 74 ARG A O 1
ATOM 612 N N . PHE A 1 75 ? 4.685 2.650 4.996 1.00 98.50 75 PHE A N 1
ATOM 613 C CA . PHE A 1 75 ? 5.023 1.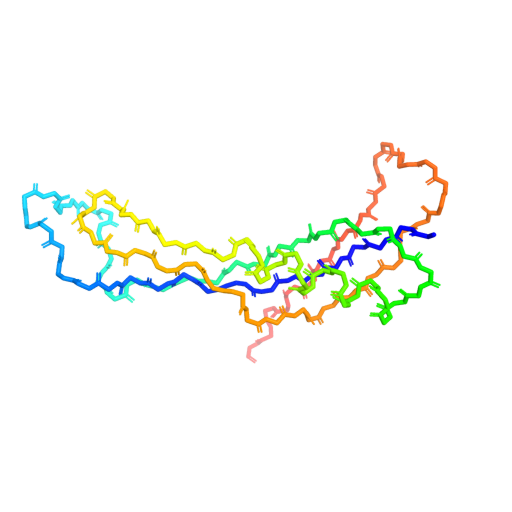735 3.919 1.00 98.50 75 PHE A CA 1
ATOM 614 C C . PHE A 1 75 ? 5.573 0.440 4.511 1.00 98.50 75 PHE A C 1
ATOM 616 O O . PHE A 1 75 ? 6.473 0.471 5.360 1.00 98.50 75 PHE A O 1
ATOM 623 N N . ILE A 1 76 ? 5.029 -0.684 4.055 1.00 98.25 76 ILE A N 1
ATOM 624 C CA . ILE A 1 76 ? 5.462 -2.015 4.466 1.00 98.25 76 ILE A CA 1
ATOM 625 C C . ILE A 1 76 ? 6.465 -2.552 3.459 1.00 98.25 76 ILE A C 1
ATOM 627 O O . ILE A 1 76 ? 7.607 -2.792 3.842 1.00 98.25 76 ILE A O 1
ATOM 631 N N . ASP A 1 77 ? 6.025 -2.748 2.216 1.00 98.12 77 ASP A N 1
ATOM 632 C CA . ASP A 1 77 ? 6.805 -3.455 1.204 1.00 98.12 77 ASP A CA 1
ATOM 633 C C . ASP A 1 77 ? 6.276 -3.208 -0.216 1.00 98.12 77 ASP A C 1
ATOM 635 O O . ASP A 1 77 ? 5.106 -2.850 -0.401 1.00 98.12 77 ASP A O 1
ATOM 639 N N . SER A 1 78 ? 7.130 -3.428 -1.212 1.00 97.88 78 SER A N 1
ATOM 640 C CA . SER A 1 78 ? 6.770 -3.456 -2.627 1.00 97.88 78 SER A CA 1
ATOM 641 C C . SER A 1 78 ? 6.699 -4.914 -3.071 1.00 97.88 78 SER A C 1
ATOM 643 O O . SER A 1 78 ? 7.715 -5.588 -3.192 1.00 97.88 78 SER A O 1
ATOM 645 N N . ILE A 1 79 ? 5.489 -5.421 -3.300 1.00 96.31 79 ILE A N 1
ATOM 646 C CA . ILE A 1 79 ? 5.254 -6.870 -3.422 1.00 96.31 79 ILE A CA 1
ATOM 647 C C . ILE A 1 79 ? 5.142 -7.363 -4.866 1.00 96.31 79 ILE A C 1
ATOM 649 O O . ILE A 1 79 ? 5.094 -8.570 -5.090 1.00 96.31 79 ILE A O 1
ATOM 653 N N . ASP A 1 80 ? 5.045 -6.449 -5.834 1.00 95.19 80 ASP A N 1
ATOM 654 C CA . ASP A 1 80 ? 4.987 -6.794 -7.253 1.00 95.19 80 ASP A CA 1
ATOM 655 C C . ASP A 1 80 ? 5.445 -5.624 -8.135 1.00 95.19 80 ASP A C 1
ATOM 657 O O . ASP A 1 80 ? 5.354 -4.456 -7.743 1.00 95.19 80 ASP A O 1
ATOM 661 N N . CYS A 1 81 ? 5.913 -5.928 -9.341 1.00 95.38 81 CYS A N 1
ATOM 662 C CA . CYS A 1 81 ? 6.335 -4.950 -10.333 1.00 95.38 81 CYS A CA 1
ATOM 663 C C . CYS A 1 81 ? 6.134 -5.524 -11.730 1.00 95.38 81 CYS A C 1
ATOM 665 O O . CYS A 1 81 ? 6.638 -6.600 -12.052 1.00 95.38 81 CYS A O 1
ATOM 667 N N . TYR A 1 82 ? 5.435 -4.782 -12.579 1.00 91.94 82 TYR A N 1
ATOM 668 C CA . TYR A 1 82 ? 5.131 -5.189 -13.944 1.00 91.94 82 TYR A CA 1
ATOM 669 C C . TYR A 1 82 ? 5.560 -4.116 -14.933 1.00 91.94 82 TYR A C 1
ATOM 671 O O . TYR A 1 82 ? 5.428 -2.917 -14.688 1.00 91.94 82 TYR A O 1
ATOM 679 N N . SER A 1 83 ? 6.093 -4.564 -16.068 1.00 91.00 83 SER A N 1
ATOM 680 C CA . SER A 1 83 ? 6.441 -3.676 -17.169 1.00 91.00 83 SER A CA 1
ATOM 681 C C . SER A 1 83 ? 5.171 -3.242 -17.891 1.00 91.00 83 SER A C 1
ATOM 683 O O . SER A 1 83 ? 4.327 -4.061 -18.246 1.00 91.00 83 SER A O 1
ATOM 685 N N . ILE A 1 84 ? 5.062 -1.941 -18.112 1.00 88.69 84 ILE A N 1
ATOM 686 C CA . ILE A 1 84 ? 4.037 -1.328 -18.943 1.00 88.69 84 ILE A CA 1
ATOM 687 C C . ILE A 1 84 ? 4.708 -1.020 -20.283 1.00 88.69 84 ILE A C 1
ATOM 689 O O . ILE A 1 84 ? 5.823 -0.487 -20.311 1.00 88.69 84 ILE A O 1
ATOM 693 N N . SER A 1 85 ? 4.054 -1.409 -21.382 1.00 76.94 85 SER A N 1
ATOM 694 C CA . SER A 1 85 ? 4.578 -1.213 -22.740 1.00 76.94 85 SER A CA 1
ATOM 695 C C . SER A 1 85 ? 4.989 0.244 -22.964 1.00 76.94 85 SER A C 1
ATOM 697 O O . SER A 1 85 ? 4.348 1.160 -22.458 1.00 76.94 85 SER A O 1
ATOM 699 N N . GLU A 1 86 ? 6.070 0.459 -23.717 1.00 67.31 86 GLU A N 1
ATOM 700 C CA . GLU A 1 86 ? 6.572 1.807 -24.020 1.00 67.31 86 GLU A CA 1
ATOM 701 C C . GLU A 1 86 ? 5.707 2.555 -25.044 1.00 67.31 86 GLU A C 1
ATOM 703 O O . GLU A 1 86 ? 5.873 3.762 -25.219 1.00 67.31 86 GLU A O 1
ATOM 708 N N . ASN A 1 87 ? 4.784 1.850 -25.705 1.00 63.06 87 ASN A N 1
ATOM 709 C CA . ASN A 1 87 ? 3.772 2.477 -26.544 1.00 63.06 87 ASN A CA 1
ATOM 710 C C . ASN A 1 87 ? 2.789 3.233 -25.642 1.00 63.06 87 ASN A C 1
ATOM 712 O O . ASN A 1 87 ? 2.469 2.765 -24.551 1.00 63.06 87 ASN A O 1
ATOM 716 N N . GLU A 1 88 ? 2.378 4.422 -26.084 1.00 70.94 88 GLU A N 1
ATOM 717 C CA . GLU A 1 88 ? 1.505 5.340 -25.347 1.00 70.94 88 GLU A CA 1
ATOM 718 C C . GLU A 1 88 ? 0.348 4.594 -24.666 1.00 70.94 88 GLU A C 1
ATOM 720 O O . GLU A 1 88 ? -0.207 3.660 -25.234 1.00 70.94 88 GLU A O 1
ATOM 725 N N . LEU A 1 89 ? -0.002 4.977 -23.434 1.00 83.06 89 LEU A N 1
ATOM 726 C CA . LEU A 1 89 ? -1.147 4.387 -22.740 1.00 83.06 89 LEU A CA 1
ATOM 727 C C . LEU A 1 89 ? -2.410 4.595 -23.588 1.00 83.06 89 LEU A C 1
ATOM 729 O O . LEU A 1 89 ? -2.825 5.735 -23.805 1.00 83.06 89 LEU A O 1
ATOM 733 N N . GLU A 1 90 ? -3.009 3.502 -24.055 1.00 86.38 90 GLU A N 1
ATOM 734 C CA . GLU A 1 90 ? -4.215 3.528 -24.885 1.00 86.38 90 GLU A CA 1
ATOM 735 C C . GLU A 1 90 ? -5.482 3.317 -24.043 1.00 86.38 90 GLU A C 1
ATOM 737 O O . GLU A 1 90 ? -5.465 2.663 -22.994 1.00 86.38 90 GLU A O 1
ATOM 742 N N . ASP A 1 91 ? -6.608 3.859 -24.517 1.00 89.38 91 ASP A N 1
ATOM 743 C CA . ASP A 1 91 ? -7.921 3.603 -23.920 1.00 89.38 91 ASP A CA 1
ATOM 744 C C . ASP A 1 91 ? -8.250 2.101 -23.966 1.00 89.38 91 ASP A C 1
ATOM 746 O O . ASP A 1 91 ? -8.100 1.445 -24.996 1.00 89.38 91 ASP A O 1
ATOM 750 N N . GLY A 1 92 ? -8.681 1.545 -22.832 1.00 87.75 92 GLY A N 1
ATOM 751 C CA . GLY A 1 92 ? -8.972 0.114 -22.692 1.00 87.75 92 GLY A CA 1
ATOM 752 C C . GLY A 1 92 ? -7.763 -0.789 -22.404 1.00 87.75 92 GLY A C 1
ATOM 753 O O . GLY A 1 92 ? -7.949 -1.999 -22.273 1.00 87.75 92 GLY A O 1
ATOM 754 N N . MET A 1 93 ? -6.548 -0.246 -22.263 1.00 86.62 93 MET A N 1
ATOM 755 C CA . MET A 1 93 ? -5.374 -1.030 -21.866 1.00 86.62 93 MET A CA 1
ATOM 756 C C . MET A 1 93 ? -5.500 -1.536 -20.419 1.00 86.62 93 MET A C 1
ATOM 758 O O . MET A 1 93 ? -5.650 -0.754 -19.479 1.00 86.62 93 MET A O 1
ATOM 762 N N . GLU A 1 94 ? -5.392 -2.851 -20.222 1.00 87.44 94 GLU A N 1
ATOM 763 C CA . GLU A 1 94 ? -5.333 -3.439 -18.882 1.00 87.44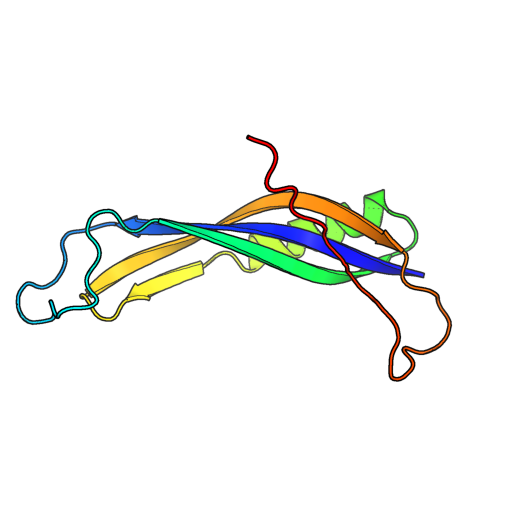 94 GLU A CA 1
ATOM 764 C C . GLU A 1 94 ? -3.943 -3.211 -18.269 1.00 87.44 94 GLU A C 1
ATOM 766 O O . GLU A 1 94 ? -2.933 -3.662 -18.808 1.00 87.44 94 GLU A O 1
ATOM 771 N N . LEU A 1 95 ? -3.892 -2.503 -17.137 1.00 83.19 95 LEU A N 1
ATOM 772 C CA . LEU A 1 95 ? -2.651 -2.254 -16.388 1.00 83.19 95 LEU A CA 1
ATOM 773 C C . LEU A 1 95 ? -2.464 -3.222 -15.221 1.00 83.19 95 LEU A C 1
ATOM 775 O O . LEU A 1 95 ? -1.340 -3.484 -14.807 1.00 83.19 95 LEU A O 1
ATOM 779 N N . TYR A 1 96 ? -3.566 -3.729 -14.672 1.00 85.56 96 TYR A N 1
ATOM 780 C CA . TYR A 1 96 ? -3.563 -4.637 -13.538 1.00 85.56 96 TYR A CA 1
ATOM 781 C C . TYR A 1 96 ? -4.877 -5.407 -13.475 1.00 85.56 96 TYR A C 1
ATOM 783 O O . TYR A 1 96 ? -5.955 -4.825 -13.594 1.00 85.56 96 TYR A O 1
ATOM 791 N N . SER A 1 97 ? -4.772 -6.705 -13.220 1.00 85.75 97 SER A N 1
ATOM 792 C CA . SER A 1 97 ? -5.896 -7.581 -12.924 1.00 85.75 97 SER A CA 1
ATOM 793 C C . SER A 1 97 ? -5.462 -8.582 -11.863 1.00 85.75 97 SER A C 1
ATOM 795 O O . SER A 1 97 ? -4.321 -9.047 -11.858 1.00 85.75 97 SER A O 1
ATOM 797 N N . ASN A 1 98 ? -6.360 -8.893 -10.935 1.00 83.19 98 ASN A N 1
ATOM 798 C CA . ASN A 1 98 ? -6.110 -9.850 -9.868 1.00 83.19 98 ASN A CA 1
ATOM 799 C C . ASN A 1 98 ? -7.300 -10.792 -9.733 1.00 83.19 98 ASN A C 1
ATOM 801 O O . ASN A 1 98 ? -8.452 -10.359 -9.704 1.00 83.19 98 ASN A O 1
ATOM 805 N N . ILE A 1 99 ? -7.011 -12.085 -9.611 1.00 85.06 99 ILE A N 1
ATOM 806 C CA . ILE A 1 99 ? -8.012 -13.118 -9.372 1.00 85.06 99 ILE A CA 1
ATOM 807 C C . ILE A 1 99 ? -7.867 -13.570 -7.925 1.00 85.06 99 ILE A C 1
ATOM 809 O O . ILE A 1 99 ? -6.925 -14.275 -7.568 1.00 85.06 99 ILE A O 1
ATOM 813 N N . VAL A 1 100 ? -8.838 -13.207 -7.091 1.00 83.06 100 VAL A N 1
ATOM 814 C CA . VAL A 1 100 ? -8.929 -13.730 -5.727 1.00 83.06 100 VAL A CA 1
ATOM 815 C C . VAL A 1 100 ? -9.777 -15.000 -5.753 1.00 83.06 100 VAL A C 1
ATOM 817 O O . VAL A 1 100 ? -10.988 -14.953 -5.969 1.00 83.06 100 VAL A O 1
ATOM 820 N N . SER A 1 101 ? -9.137 -16.152 -5.553 1.00 83.75 101 SER A N 1
ATOM 821 C CA . SER A 1 101 ? -9.832 -17.437 -5.454 1.00 83.75 101 SER A CA 1
ATOM 822 C C . SER A 1 101 ? -10.582 -17.542 -4.126 1.00 83.75 101 SER A C 1
ATOM 824 O O . SER A 1 101 ? -9.979 -17.471 -3.058 1.00 83.75 101 SER A O 1
ATOM 826 N N . LEU A 1 102 ? -11.889 -17.804 -4.189 1.00 79.88 102 LEU A N 1
ATOM 827 C CA . LEU A 1 102 ? -12.691 -18.252 -3.046 1.00 79.88 102 LEU A CA 1
ATOM 828 C C . LEU A 1 102 ? -12.539 -19.773 -2.863 1.00 79.88 102 LEU A C 1
ATOM 830 O O . LEU A 1 102 ? -13.522 -20.514 -2.839 1.00 79.88 102 LEU A O 1
ATOM 834 N N . SER A 1 103 ? -11.307 -20.279 -2.823 1.00 71.69 103 SER A N 1
ATOM 835 C CA . SER A 1 103 ? -11.084 -21.676 -2.445 1.00 71.69 103 SER A CA 1
ATOM 836 C C . SER A 1 103 ? -11.359 -21.831 -0.948 1.00 71.69 103 SER A C 1
ATOM 838 O O . SER A 1 103 ? -10.868 -21.032 -0.153 1.00 71.69 103 SER A O 1
ATOM 840 N N . LYS A 1 104 ? -12.186 -22.829 -0.610 1.00 52.53 104 LYS A N 1
ATOM 841 C CA . LYS A 1 104 ? -12.544 -23.221 0.763 1.00 52.53 104 LYS A CA 1
ATOM 842 C C . LYS A 1 104 ? -11.331 -23.535 1.628 1.00 52.53 104 LYS A C 1
ATOM 844 O O . LYS A 1 104 ? -10.393 -24.162 1.088 1.00 52.53 104 LYS A O 1
#

Sequence (104 aa):
MLYGVKNIYRFSVEGEPDKTLIDSNYEKNYQAFEESIMLVIADSFERAYEIAELKAKKAEDTYTNCYGQTVKYRFIDSIDCYSISENELEDGMELYSNIVSLSK

Foldseek 3Di:
DKKKWKWKKKKWWDDDFQPVQDDPPDDPRDMDMDIDIDIDDDPDQVRRQVVVVVVQQVPWDWDADSRRIIITIHTDGGDDMDDDDPPPDDPPDDPDDDDDDPDD

Radius of gyration: 17.91 Å; chains: 1; bounding box: 38×36×50 Å

Organism: NCBI:txid2494373

InterPro domains:
  IPR025630 Protein of unknown function DUF4288 [PF14119] (3-97)

Secondary structure (DSSP, 8-state):
-EEEEEEEEEEEEESPPPTTT--TT--TT-EEEEEEEEEEE-SSHHHHHHHHHHHHHHT-EEEE-TTSPEEEEEEEEEEEEEEEPSS---TT------------

pLDDT: mean 93.07, std 8.04, range [52.53, 98.5]